Protein AF-A0A353NJH1-F1 (afdb_monomer_lite)

pLDDT: mean 74.52, std 13.22, range [39.16, 90.81]

Secondary structure (DSSP, 8-state):
--------------HHHHHHHHHHHHHHHHHHHHHHHHHHHHHHHHHHHHHHHHHHHHHHHHH--

Foldseek 3Di:
DDDDDPDPVVPPVVVVVVVVVVCVVVVVVVVVVVVVVVVVVVVVQCVPQNPVRVVVVVVCVVVVD

Sequence (65 aa):
MKTPIILKEKVDVNITEEVMSFIAKVGTVAGAMIGIWALATLVAGLTSAGPLGLIRGYITAITGF

Radius of gyration: 26.13 Å; chains: 1; bounding box: 64×28×65 Å

Structure (mmCIF, N/CA/C/O backbone):
data_AF-A0A353NJH1-F1
#
_entry.id   AF-A0A353NJH1-F1
#
loop_
_atom_site.group_PDB
_atom_site.id
_atom_site.type_symbol
_atom_site.label_atom_id
_atom_site.label_alt_id
_atom_site.label_comp_id
_atom_site.label_asym_id
_atom_site.label_entity_id
_atom_site.label_seq_id
_atom_site.pdbx_PDB_ins_code
_atom_site.Cartn_x
_atom_site.Cartn_y
_atom_site.Cartn_z
_atom_site.occupancy
_atom_site.B_iso_or_equiv
_atom_site.auth_seq_id
_atom_site.auth_comp_id
_atom_site.auth_asym_id
_atom_site.auth_atom_id
_atom_site.pdbx_PDB_model_num
ATOM 1 N N . MET A 1 1 ? -47.183 -11.507 45.047 1.00 39.16 1 MET A N 1
ATOM 2 C CA . MET A 1 1 ? -46.240 -12.413 44.355 1.00 39.16 1 MET A CA 1
ATOM 3 C C . MET A 1 1 ? -45.235 -11.548 43.610 1.00 39.16 1 MET A C 1
ATOM 5 O O . MET A 1 1 ? -45.661 -10.665 42.881 1.00 39.16 1 MET A O 1
ATOM 9 N N . LYS A 1 2 ? -43.935 -11.713 43.884 1.00 44.66 2 LYS A N 1
ATOM 10 C CA . LYS A 1 2 ? -42.845 -10.963 43.243 1.00 44.66 2 LYS A CA 1
ATOM 11 C C . LYS A 1 2 ? -42.591 -11.576 41.865 1.00 44.66 2 LYS A C 1
ATOM 13 O O . LYS A 1 2 ? -42.031 -12.664 41.791 1.00 44.66 2 LYS A O 1
ATOM 18 N N . THR A 1 3 ? -43.025 -10.920 40.797 1.00 54.75 3 THR A N 1
ATOM 19 C CA . THR A 1 3 ? -42.579 -11.260 39.444 1.00 54.75 3 THR A CA 1
ATOM 20 C C . THR A 1 3 ? -41.147 -10.747 39.276 1.00 54.75 3 THR A C 1
ATOM 22 O O . THR A 1 3 ? -40.873 -9.587 39.602 1.00 54.75 3 THR A O 1
ATOM 25 N N . PRO A 1 4 ? -40.198 -11.604 38.865 1.00 49.53 4 PRO A N 1
ATOM 26 C CA . PRO A 1 4 ? -38.810 -11.207 38.743 1.00 49.53 4 PRO A CA 1
ATOM 27 C C . PRO A 1 4 ? -38.728 -10.218 37.589 1.00 49.53 4 PRO A C 1
ATOM 29 O O . PRO A 1 4 ? -39.090 -10.549 36.466 1.00 49.53 4 PRO A O 1
ATOM 32 N N . ILE A 1 5 ? -38.339 -8.981 37.901 1.00 54.88 5 ILE A N 1
ATOM 33 C CA . ILE A 1 5 ? -37.213 -8.284 37.275 1.00 54.88 5 ILE A CA 1
ATOM 34 C C . ILE A 1 5 ? -36.772 -9.042 36.018 1.00 54.88 5 ILE A C 1
ATOM 36 O O . ILE A 1 5 ? -35.844 -9.848 36.063 1.00 54.88 5 ILE A O 1
ATOM 40 N N . ILE A 1 6 ? -37.523 -8.876 34.929 1.00 52.66 6 ILE A N 1
ATOM 41 C CA . ILE A 1 6 ? -37.144 -9.391 33.622 1.00 52.66 6 ILE A CA 1
ATOM 42 C C . ILE A 1 6 ? -35.855 -8.656 33.338 1.00 52.66 6 ILE A C 1
ATOM 44 O O . ILE A 1 6 ? -35.881 -7.459 33.063 1.00 52.66 6 ILE A O 1
ATOM 48 N N . LEU A 1 7 ? -34.752 -9.348 33.610 1.00 53.38 7 LEU A N 1
ATOM 49 C CA . LEU A 1 7 ? -33.475 -9.223 32.953 1.00 53.38 7 LEU A CA 1
ATOM 50 C C . LEU A 1 7 ? -33.289 -7.820 32.360 1.00 53.38 7 LEU A C 1
ATOM 52 O O . LEU A 1 7 ? -33.198 -7.633 31.153 1.00 53.38 7 LEU A O 1
ATOM 56 N N . LYS A 1 8 ? -33.083 -6.837 33.247 1.00 47.44 8 LYS A N 1
ATOM 57 C CA . LYS A 1 8 ? -31.980 -5.889 33.049 1.00 47.44 8 LYS A CA 1
ATOM 58 C C . LYS A 1 8 ? -30.687 -6.711 33.097 1.00 47.44 8 LYS A C 1
ATOM 60 O O . LYS A 1 8 ? -29.852 -6.543 33.981 1.00 47.44 8 LYS A O 1
ATOM 65 N N . GLU A 1 9 ? -30.575 -7.675 32.191 1.00 52.59 9 GLU A N 1
ATO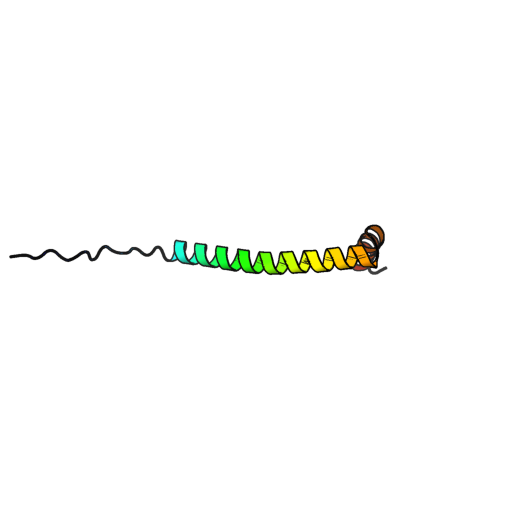M 66 C CA . GLU A 1 9 ? -29.319 -8.168 31.698 1.00 52.59 9 G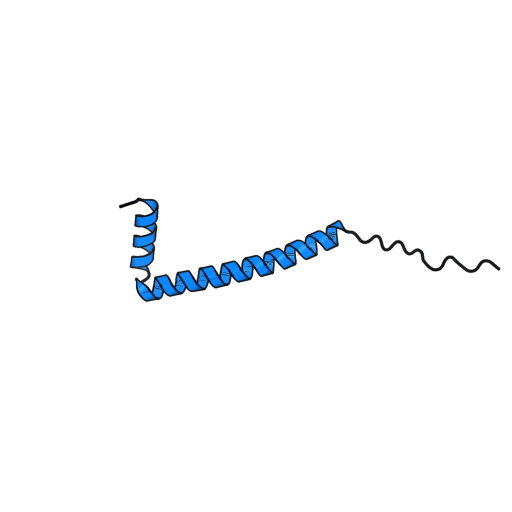LU A CA 1
ATOM 67 C C . GLU A 1 9 ? -28.692 -6.895 31.172 1.00 52.59 9 GLU A C 1
ATOM 69 O O . GLU A 1 9 ? -29.174 -6.274 30.222 1.00 52.59 9 GLU A O 1
ATOM 74 N N . LYS A 1 10 ? -27.754 -6.375 31.960 1.00 52.25 10 LYS A N 1
ATOM 75 C CA . LYS A 1 10 ? -26.840 -5.368 31.483 1.00 52.25 10 LYS A CA 1
ATOM 76 C C . LYS A 1 10 ? -26.262 -5.977 30.221 1.00 52.25 10 LYS A C 1
ATOM 78 O O . LYS A 1 10 ? -25.376 -6.822 30.293 1.00 52.25 10 LYS A O 1
ATOM 83 N N . VAL A 1 11 ? -26.798 -5.584 29.075 1.00 56.97 11 VAL A N 1
ATOM 84 C CA . VAL A 1 11 ? -26.028 -5.610 27.854 1.00 56.97 11 VAL A CA 1
ATOM 85 C C . VAL A 1 11 ? -24.947 -4.576 28.142 1.00 56.97 11 VAL A C 1
ATOM 87 O O . VAL A 1 11 ? -25.126 -3.386 27.895 1.00 56.97 11 VAL A O 1
ATOM 90 N N . ASP A 1 12 ? -23.887 -5.009 28.829 1.00 54.78 12 ASP A N 1
ATOM 91 C CA . ASP A 1 12 ? -22.614 -4.310 28.874 1.00 54.78 12 ASP A CA 1
ATOM 92 C C . ASP A 1 12 ? -22.115 -4.381 27.432 1.00 54.78 12 ASP A C 1
ATOM 94 O O . ASP A 1 12 ? -21.333 -5.247 27.046 1.00 54.78 12 ASP A O 1
ATOM 98 N N . VAL A 1 13 ? -22.699 -3.528 26.585 1.00 59.88 13 VAL A N 1
ATOM 99 C CA . VAL A 1 13 ? -22.221 -3.296 25.234 1.00 59.88 13 VAL A CA 1
ATOM 100 C C . VAL A 1 13 ? -20.841 -2.714 25.447 1.00 59.88 13 VAL A C 1
ATOM 102 O O . VAL A 1 13 ? -20.695 -1.570 25.881 1.00 59.88 13 VAL A O 1
ATOM 105 N N . ASN A 1 14 ? -19.820 -3.532 25.227 1.00 64.31 14 ASN A N 1
A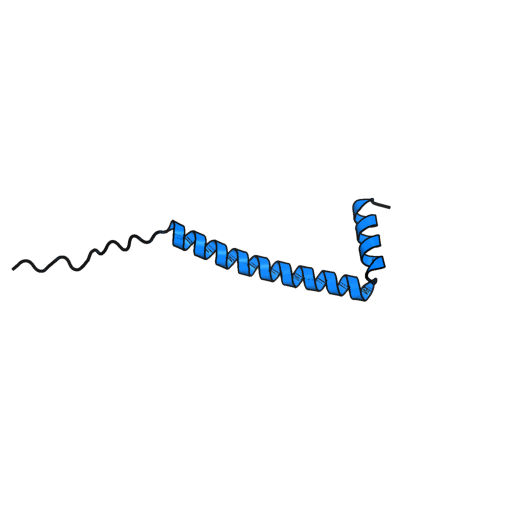TOM 106 C CA . ASN A 1 14 ? -18.444 -3.096 25.309 1.00 64.31 14 ASN A CA 1
ATOM 107 C C . ASN A 1 14 ? -18.184 -2.203 24.092 1.00 64.31 14 ASN A C 1
ATOM 109 O O . ASN A 1 14 ? -17.713 -2.660 23.053 1.00 64.31 14 ASN A O 1
ATOM 113 N N . ILE A 1 15 ? -18.567 -0.927 24.206 1.00 73.81 15 ILE A N 1
ATOM 114 C CA . ILE A 1 15 ? -18.525 0.061 23.118 1.00 73.81 15 ILE A CA 1
ATOM 115 C C . ILE A 1 15 ? -17.123 0.113 22.502 1.00 73.81 15 ILE A C 1
ATOM 117 O O . ILE A 1 15 ? -16.975 0.270 21.296 1.00 73.81 15 ILE A O 1
ATOM 121 N N . THR A 1 16 ? -16.085 -0.096 23.311 1.00 75.44 16 THR A N 1
ATOM 122 C CA . THR A 1 16 ? -14.696 -0.187 22.857 1.00 75.44 16 THR A CA 1
ATOM 123 C C . THR A 1 16 ? -14.489 -1.306 21.838 1.00 75.44 16 THR A C 1
ATOM 125 O O . THR A 1 16 ? -13.850 -1.092 20.812 1.00 75.44 16 THR A O 1
ATOM 128 N N . GLU A 1 17 ? -15.032 -2.494 22.088 1.00 76.62 17 GLU A N 1
ATOM 129 C CA . GLU A 1 17 ? -14.877 -3.655 21.208 1.00 76.62 17 GLU A CA 1
ATOM 130 C C . GLU A 1 17 ? -15.644 -3.464 19.893 1.00 76.62 17 GLU A C 1
ATOM 132 O O . GLU A 1 17 ? -15.128 -3.750 18.809 1.00 76.62 17 GLU A O 1
ATOM 137 N N . GLU A 1 18 ? -16.838 -2.878 19.972 1.00 77.44 18 GLU A N 1
ATOM 138 C CA . GLU A 1 18 ? -17.665 -2.575 18.805 1.00 77.44 18 GLU A CA 1
ATOM 139 C C . GLU A 1 18 ? -17.045 -1.478 17.923 1.00 77.44 18 GLU A C 1
ATOM 141 O O . GLU A 1 18 ? -16.971 -1.627 16.699 1.00 77.44 18 GLU A O 1
ATOM 146 N N . VAL A 1 19 ? -16.502 -0.422 18.535 1.00 81.38 19 VAL A N 1
ATOM 147 C CA . VAL A 1 19 ? -15.790 0.659 17.834 1.00 81.38 19 VAL A CA 1
ATOM 148 C C . VAL A 1 19 ? -14.501 0.147 17.189 1.00 81.38 19 VAL A C 1
ATOM 150 O O . VAL A 1 19 ? -14.230 0.467 16.031 1.00 81.38 19 VAL A O 1
ATOM 153 N N . MET A 1 20 ? -13.724 -0.689 17.883 1.00 80.50 20 MET A N 1
ATOM 154 C CA . MET A 1 20 ? -12.504 -1.287 17.324 1.00 80.50 20 MET A CA 1
ATOM 155 C C . MET A 1 20 ? -12.811 -2.207 16.135 1.00 80.50 20 MET A C 1
ATOM 157 O O . MET A 1 20 ? -12.138 -2.132 15.105 1.00 80.50 20 MET A O 1
ATOM 161 N N . SER A 1 21 ? -13.866 -3.022 16.236 1.00 81.44 21 SER A N 1
ATOM 162 C CA . SER A 1 21 ? -14.380 -3.849 15.134 1.00 81.44 21 SER A CA 1
ATOM 163 C C . SER A 1 21 ? -14.810 -2.999 13.933 1.00 81.44 21 SER A C 1
ATOM 165 O O . SER A 1 21 ? -14.475 -3.316 12.787 1.00 81.44 21 SER A O 1
ATOM 167 N N . PHE A 1 22 ? -15.512 -1.891 14.177 1.00 85.19 22 PHE A N 1
ATOM 168 C CA . PHE A 1 22 ? -15.951 -0.985 13.121 1.00 85.19 22 PHE A CA 1
ATOM 169 C C . PHE A 1 22 ? -14.769 -0.313 12.411 1.00 85.19 22 PHE A C 1
ATOM 171 O O . PHE A 1 22 ? -14.692 -0.348 11.182 1.00 85.19 22 PHE A O 1
ATOM 178 N N . ILE A 1 23 ? -13.805 0.229 13.160 1.00 86.56 23 ILE A N 1
ATOM 179 C CA . ILE A 1 23 ? -12.603 0.859 12.594 1.00 86.56 23 ILE A CA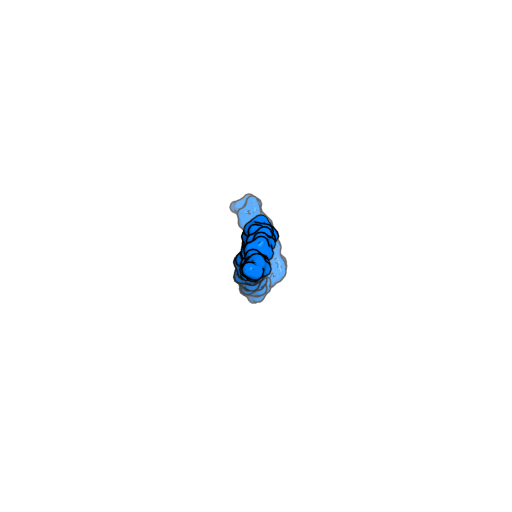 1
ATOM 180 C C . ILE A 1 23 ? -11.782 -0.157 11.798 1.00 86.56 23 ILE A C 1
ATOM 182 O O . ILE A 1 23 ? -11.332 0.159 10.699 1.00 86.56 23 ILE A O 1
ATOM 186 N N . ALA A 1 24 ? -11.626 -1.386 12.294 1.00 85.31 24 ALA A N 1
ATOM 187 C CA . ALA A 1 24 ? -10.918 -2.437 11.567 1.00 85.31 24 ALA A CA 1
ATOM 188 C C . ALA A 1 24 ? -11.605 -2.775 10.230 1.00 85.31 24 ALA A C 1
ATOM 190 O O . ALA A 1 24 ? -10.933 -2.927 9.206 1.00 85.31 24 ALA A O 1
ATOM 191 N N . LYS A 1 25 ? -12.942 -2.833 10.201 1.00 85.88 25 LYS A N 1
ATOM 192 C CA . LYS A 1 25 ? -13.718 -3.061 8.969 1.00 85.88 25 LYS A CA 1
ATOM 193 C C . LYS A 1 25 ? -13.604 -1.893 7.989 1.00 85.88 25 LYS A C 1
ATOM 195 O O . LYS A 1 25 ? -13.380 -2.104 6.803 1.00 85.88 25 LYS A O 1
ATOM 200 N N . VAL A 1 26 ? -13.706 -0.657 8.467 1.00 88.88 26 VAL A N 1
ATOM 201 C CA . VAL A 1 26 ? -13.565 0.527 7.605 1.00 88.88 26 VAL A CA 1
ATOM 202 C C . VAL A 1 26 ? -12.131 0.651 7.083 1.00 88.88 26 VAL A C 1
ATOM 204 O O . VAL A 1 26 ? -11.930 0.887 5.894 1.00 88.88 26 VAL A O 1
ATOM 207 N N . GLY A 1 27 ? -11.132 0.422 7.936 1.00 87.88 27 GLY A N 1
ATOM 208 C CA . GLY A 1 27 ? -9.716 0.459 7.576 1.00 87.88 27 GLY A CA 1
ATOM 209 C C . GLY A 1 27 ? -9.327 -0.622 6.569 1.00 87.88 27 GLY A C 1
ATOM 210 O O . GLY A 1 27 ? -8.558 -0.349 5.652 1.00 87.88 27 GLY A O 1
ATOM 211 N N . THR A 1 28 ? -9.901 -1.823 6.671 1.00 86.94 28 THR A N 1
ATOM 212 C CA . THR A 1 28 ? -9.684 -2.892 5.679 1.00 86.94 28 THR A CA 1
ATOM 213 C C . THR A 1 28 ? -10.321 -2.568 4.332 1.00 86.94 28 THR A C 1
ATOM 215 O O . THR A 1 28 ? -9.675 -2.770 3.307 1.00 86.94 28 THR A O 1
ATOM 218 N N . VAL A 1 29 ? -11.532 -2.002 4.305 1.00 89.62 29 VAL A N 1
ATOM 219 C CA . VAL A 1 29 ? -12.176 -1.563 3.052 1.00 89.62 29 VAL A CA 1
ATOM 220 C C . VAL A 1 29 ? -11.410 -0.403 2.408 1.00 89.62 29 VAL A C 1
ATOM 222 O O . VAL A 1 29 ? -11.127 -0.441 1.210 1.00 89.62 29 VAL A O 1
ATOM 225 N N . ALA A 1 30 ? -11.010 0.596 3.198 1.00 87.12 30 ALA A N 1
ATOM 226 C CA . ALA A 1 30 ? -10.208 1.719 2.716 1.00 87.12 30 ALA A CA 1
ATOM 227 C C . ALA A 1 30 ? -8.834 1.253 2.206 1.00 87.12 30 ALA A C 1
ATOM 229 O O . ALA A 1 30 ? -8.406 1.642 1.119 1.00 87.12 30 ALA A O 1
ATOM 230 N N . GLY A 1 31 ? -8.172 0.361 2.947 1.00 88.25 31 GLY A N 1
ATOM 231 C CA . GLY A 1 31 ? -6.905 -0.248 2.547 1.00 88.25 31 GLY A CA 1
ATOM 232 C C . GLY A 1 31 ? -7.028 -1.079 1.271 1.00 88.25 31 GLY A C 1
ATOM 233 O O . GLY A 1 31 ? -6.164 -0.985 0.404 1.00 88.25 31 GLY A O 1
ATOM 234 N N . ALA A 1 32 ? -8.119 -1.831 1.102 1.00 86.31 32 ALA A N 1
ATOM 235 C CA . ALA A 1 32 ? -8.381 -2.596 -0.115 1.00 86.31 32 ALA A CA 1
ATOM 236 C C . ALA A 1 32 ? -8.596 -1.685 -1.334 1.00 86.31 32 ALA A C 1
ATOM 238 O O . ALA A 1 32 ? -8.031 -1.949 -2.394 1.00 86.31 32 ALA A O 1
ATOM 239 N N . MET A 1 33 ? -9.342 -0.584 -1.187 1.00 88.44 33 MET A N 1
ATOM 240 C CA . MET A 1 33 ? -9.503 0.414 -2.254 1.00 88.44 33 MET A CA 1
ATOM 241 C C . MET A 1 33 ? -8.165 1.035 -2.667 1.00 88.44 33 MET A C 1
ATOM 243 O O . MET A 1 33 ? -7.861 1.099 -3.859 1.00 88.44 33 MET A O 1
ATOM 247 N N . ILE A 1 34 ? -7.349 1.454 -1.695 1.00 90.81 34 ILE A N 1
ATOM 248 C CA . ILE A 1 34 ? -6.024 2.031 -1.964 1.00 90.81 34 ILE A CA 1
ATOM 249 C C . ILE A 1 34 ? -5.104 0.982 -2.598 1.00 90.81 34 ILE A C 1
ATOM 251 O O . ILE A 1 34 ? -4.400 1.290 -3.556 1.00 90.81 34 ILE A O 1
ATOM 255 N N . GLY A 1 35 ? -5.138 -0.260 -2.113 1.00 86.44 35 GLY A N 1
ATOM 256 C CA . GLY A 1 35 ? -4.339 -1.363 -2.642 1.00 86.44 35 GLY A CA 1
ATOM 257 C C . GLY A 1 35 ? -4.669 -1.689 -4.098 1.00 86.44 35 GLY A C 1
ATOM 258 O O . GLY A 1 35 ? -3.759 -1.826 -4.912 1.00 86.44 35 GLY A O 1
ATOM 259 N N . ILE A 1 36 ? -5.956 -1.746 -4.456 1.00 89.69 36 ILE A N 1
ATOM 260 C CA . ILE A 1 36 ? -6.394 -1.961 -5.845 1.00 89.69 36 ILE A CA 1
ATOM 261 C C . ILE A 1 36 ? -5.942 -0.800 -6.735 1.00 89.69 36 ILE A C 1
ATOM 263 O O . ILE A 1 36 ? -5.455 -1.023 -7.843 1.00 89.69 36 ILE A O 1
ATOM 267 N N . TRP A 1 37 ? -6.058 0.436 -6.249 1.00 88.81 37 TRP A N 1
ATOM 268 C CA . TRP A 1 37 ? -5.646 1.611 -7.009 1.00 88.81 37 TRP A CA 1
ATOM 269 C C . TRP A 1 37 ? -4.125 1.669 -7.217 1.00 88.81 37 TRP A C 1
ATOM 271 O O . TRP A 1 37 ? -3.665 1.909 -8.332 1.00 88.81 37 TRP A O 1
ATOM 281 N N . ALA A 1 38 ? -3.344 1.362 -6.180 1.00 85.62 38 ALA A N 1
ATOM 282 C CA . ALA A 1 38 ? -1.888 1.267 -6.254 1.00 85.62 38 ALA A CA 1
ATOM 283 C C . ALA A 1 38 ? -1.424 0.139 -7.187 1.00 85.62 38 ALA A C 1
ATOM 285 O O . ALA A 1 38 ? -0.479 0.313 -7.953 1.00 85.62 38 ALA A O 1
ATOM 286 N N . LEU A 1 39 ? -2.104 -1.011 -7.174 1.00 86.31 39 LEU A N 1
ATOM 287 C CA . LEU A 1 39 ? -1.816 -2.097 -8.110 1.00 86.31 39 LEU A CA 1
ATOM 288 C C . LEU A 1 39 ? -2.139 -1.700 -9.552 1.00 86.31 39 LEU A C 1
ATOM 290 O O . LEU A 1 39 ? -1.345 -1.979 -10.447 1.00 86.31 39 LEU A O 1
ATOM 294 N N . ALA A 1 40 ? -3.259 -1.016 -9.789 1.00 85.75 40 ALA A N 1
ATOM 295 C CA . ALA A 1 40 ? -3.632 -0.561 -11.125 1.00 85.75 40 ALA A CA 1
ATOM 296 C C . ALA A 1 40 ? -2.603 0.424 -11.708 1.00 85.75 40 ALA A C 1
ATOM 298 O O . ALA A 1 40 ? -2.206 0.282 -12.865 1.00 85.75 40 ALA A O 1
ATOM 299 N N . THR A 1 41 ? -2.126 1.385 -10.913 1.00 84.75 41 THR A N 1
ATOM 300 C CA . THR A 1 41 ? -1.103 2.348 -11.357 1.00 84.75 41 THR A CA 1
ATOM 301 C C . THR A 1 41 ? 0.267 1.698 -11.534 1.00 84.75 41 THR A C 1
ATOM 303 O O . THR A 1 41 ? 0.968 2.019 -12.495 1.00 84.75 41 THR A O 1
ATOM 306 N N . LEU A 1 42 ? 0.626 0.733 -10.682 1.00 81.81 42 LEU A N 1
ATOM 307 C CA . LEU A 1 42 ? 1.853 -0.047 -10.826 1.00 81.81 42 LEU A CA 1
ATOM 308 C C . LEU A 1 42 ? 1.851 -0.863 -12.123 1.00 81.81 42 LEU A C 1
ATOM 310 O O . LEU A 1 42 ? 2.823 -0.821 -12.875 1.00 81.81 42 LEU A O 1
ATOM 314 N N . VAL A 1 43 ? 0.756 -1.571 -12.413 1.00 84.12 43 VAL A N 1
ATOM 315 C CA . VAL A 1 43 ? 0.612 -2.362 -13.645 1.00 84.12 43 VAL A CA 1
ATOM 316 C C . VAL A 1 43 ? 0.615 -1.449 -14.871 1.00 84.12 43 VAL A C 1
ATOM 318 O O . VAL A 1 43 ? 1.330 -1.729 -15.832 1.00 84.12 43 VAL A O 1
ATOM 321 N N . ALA A 1 44 ? -0.101 -0.323 -14.831 1.00 81.12 44 ALA A N 1
ATOM 322 C CA . ALA A 1 44 ? -0.100 0.653 -15.919 1.00 81.12 44 ALA A CA 1
ATOM 323 C C . ALA A 1 44 ? 1.312 1.206 -16.194 1.00 81.12 44 ALA A C 1
ATOM 325 O O . ALA A 1 44 ? 1.759 1.226 -17.345 1.00 81.12 44 ALA A O 1
ATOM 326 N N . GLY A 1 45 ? 2.056 1.578 -15.149 1.00 78.88 45 GLY A N 1
ATOM 327 C CA . GLY A 1 45 ? 3.447 2.021 -15.270 1.00 78.88 45 GLY A CA 1
ATOM 328 C C . GLY A 1 45 ? 4.369 0.931 -15.824 1.00 78.88 45 GLY A C 1
ATOM 329 O O . GLY A 1 45 ? 5.215 1.195 -16.679 1.00 78.88 45 GLY A O 1
ATOM 330 N N . LEU A 1 46 ? 4.156 -0.319 -15.406 1.00 80.00 46 LEU A N 1
ATOM 331 C CA . LEU A 1 46 ? 4.930 -1.461 -15.8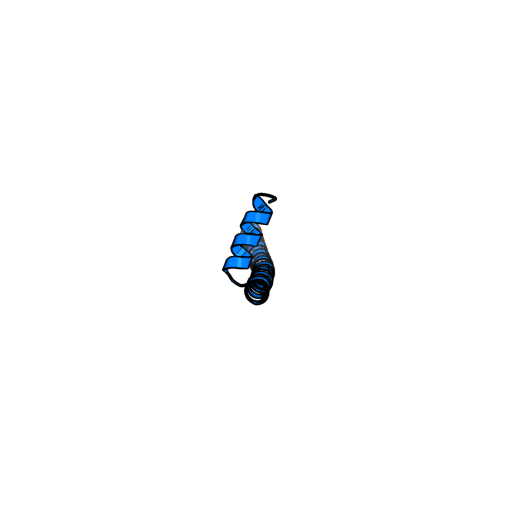84 1.00 80.00 46 LEU A CA 1
ATOM 332 C C . LEU A 1 46 ? 4.687 -1.739 -17.374 1.00 80.00 46 LEU A C 1
ATOM 334 O O . LEU A 1 46 ? 5.636 -2.008 -18.106 1.00 80.00 46 LEU A O 1
ATOM 338 N N . THR A 1 47 ? 3.436 -1.643 -17.832 1.00 80.88 47 THR A N 1
ATOM 339 C CA . THR A 1 47 ? 3.073 -1.874 -19.243 1.00 80.88 47 THR A CA 1
ATOM 340 C C . THR A 1 47 ? 3.490 -0.745 -20.186 1.00 80.88 47 THR A C 1
ATOM 342 O O . THR A 1 47 ? 3.742 -1.004 -21.358 1.00 80.88 47 THR A O 1
ATOM 345 N N . SER A 1 48 ? 3.583 0.493 -19.695 1.00 74.7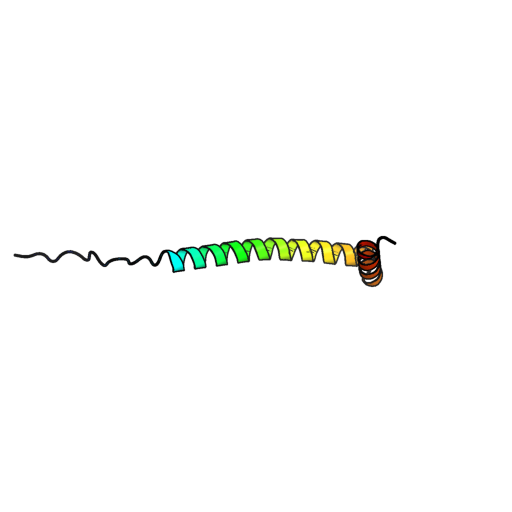5 48 SER A N 1
ATOM 346 C CA . SER A 1 48 ? 3.878 1.673 -20.521 1.00 74.75 48 SER A CA 1
ATOM 347 C C . SER A 1 48 ? 5.374 1.955 -20.683 1.00 74.75 48 SER A C 1
ATOM 349 O O . SER A 1 48 ? 5.795 2.358 -21.764 1.00 74.75 48 SER A O 1
ATOM 351 N N . ALA A 1 49 ? 6.184 1.730 -19.643 1.00 71.94 49 ALA A N 1
ATOM 352 C CA . ALA A 1 49 ? 7.620 2.042 -19.655 1.00 71.94 49 ALA A CA 1
ATOM 353 C C . ALA A 1 49 ? 8.535 0.820 -19.435 1.00 71.94 49 ALA A C 1
ATOM 355 O O . ALA A 1 49 ? 9.756 0.922 -19.580 1.00 71.94 49 ALA A O 1
ATOM 356 N N . GLY A 1 50 ? 7.972 -0.340 -19.079 1.00 77.19 50 GLY A N 1
ATOM 357 C CA . GLY A 1 50 ? 8.730 -1.519 -18.663 1.00 77.19 50 GLY A CA 1
ATOM 358 C C . GLY A 1 50 ? 9.318 -1.400 -17.241 1.00 77.19 50 GLY A C 1
ATOM 359 O O . GLY A 1 50 ? 9.409 -0.303 -16.683 1.00 77.19 50 GLY A O 1
ATOM 360 N N . PRO A 1 51 ? 9.773 -2.514 -16.631 1.00 71.50 51 PRO A N 1
ATOM 361 C CA . PRO A 1 51 ? 10.261 -2.535 -15.243 1.00 71.50 51 PRO A CA 1
ATOM 362 C C . PRO A 1 51 ? 11.454 -1.602 -14.997 1.00 71.50 51 PRO A C 1
ATOM 364 O O . PRO A 1 51 ? 11.518 -0.899 -13.992 1.00 71.50 51 PRO A O 1
ATOM 367 N N . LEU A 1 52 ? 12.388 -1.561 -15.949 1.00 71.81 52 LEU A N 1
ATOM 368 C CA . LEU A 1 52 ? 13.577 -0.706 -15.894 1.00 71.81 52 LEU A CA 1
ATOM 369 C C . LEU A 1 52 ? 13.241 0.782 -16.071 1.00 71.81 52 LEU A C 1
ATOM 371 O O . LEU A 1 52 ? 13.901 1.624 -15.463 1.00 71.81 52 LEU A O 1
ATOM 375 N N . GLY A 1 53 ? 12.213 1.106 -16.863 1.00 72.12 53 GLY A N 1
ATOM 376 C CA . GLY A 1 53 ? 11.718 2.473 -17.032 1.00 72.12 53 GLY A CA 1
ATOM 377 C C . GLY A 1 53 ? 11.041 3.000 -15.770 1.00 72.12 53 GLY A C 1
ATOM 378 O O . GLY A 1 53 ? 11.254 4.151 -15.400 1.00 72.12 53 GLY A O 1
ATOM 379 N N . LEU A 1 54 ? 10.316 2.139 -15.051 1.00 74.06 54 LEU A N 1
ATOM 380 C CA . LEU A 1 54 ? 9.684 2.486 -13.778 1.00 74.06 54 LEU A CA 1
ATOM 381 C C . LEU A 1 54 ? 10.718 2.746 -12.672 1.00 74.06 54 LEU A C 1
ATOM 383 O O . LEU A 1 54 ? 10.611 3.730 -11.948 1.00 74.06 54 LEU A O 1
ATOM 387 N N . ILE A 1 55 ? 11.750 1.899 -12.572 1.00 76.56 55 ILE A N 1
ATOM 388 C CA . ILE A 1 55 ? 12.834 2.065 -11.589 1.00 76.56 55 ILE A CA 1
ATOM 389 C C . ILE A 1 55 ? 13.652 3.321 -11.896 1.00 76.56 55 ILE A C 1
ATOM 391 O O . ILE A 1 55 ? 13.944 4.089 -10.985 1.00 76.56 55 ILE A O 1
ATOM 395 N N . ARG A 1 56 ? 13.987 3.575 -13.168 1.00 72.31 56 ARG A N 1
ATOM 396 C CA . ARG A 1 56 ? 14.650 4.828 -13.557 1.00 72.31 56 ARG A CA 1
ATOM 397 C C . ARG A 1 56 ? 13.778 6.045 -13.280 1.00 72.31 56 ARG A C 1
ATOM 399 O O . ARG A 1 56 ? 14.280 6.994 -12.702 1.00 72.31 56 ARG A O 1
ATOM 406 N N . GLY A 1 57 ? 12.491 6.000 -13.621 1.00 75.81 57 GLY A N 1
ATOM 407 C CA . GLY A 1 57 ? 11.549 7.076 -13.317 1.00 75.81 57 GLY A CA 1
ATOM 408 C C . GLY A 1 57 ? 11.415 7.330 -11.816 1.00 75.81 57 GLY A C 1
ATOM 409 O O . GLY A 1 57 ? 11.375 8.480 -11.400 1.00 75.81 57 GLY A O 1
ATOM 410 N N . TYR A 1 58 ? 11.422 6.278 -10.995 1.00 75.94 58 TYR A N 1
ATOM 411 C CA . TYR A 1 58 ? 11.420 6.392 -9.536 1.00 75.94 58 TYR A CA 1
ATOM 412 C C . TYR A 1 58 ? 12.718 7.010 -9.004 1.00 75.94 58 TYR A C 1
ATOM 414 O O . TYR A 1 58 ? 12.672 7.901 -8.159 1.00 75.94 58 TYR A O 1
ATOM 422 N N . ILE A 1 59 ? 13.871 6.585 -9.530 1.00 77.44 59 ILE A N 1
ATOM 423 C CA . ILE A 1 59 ? 15.173 7.164 -9.180 1.00 77.44 59 ILE A CA 1
ATOM 424 C C . ILE A 1 59 ? 15.199 8.643 -9.572 1.00 77.44 59 ILE A C 1
ATOM 426 O O . ILE A 1 59 ? 15.431 9.467 -8.701 1.00 77.44 59 ILE A O 1
ATOM 430 N N . THR A 1 60 ? 14.851 8.993 -10.812 1.00 77.69 60 THR A N 1
ATOM 431 C CA . THR A 1 60 ? 14.749 10.381 -11.292 1.00 77.69 60 THR A CA 1
ATOM 432 C C . THR A 1 60 ? 13.745 11.210 -10.489 1.00 77.69 60 THR A C 1
ATOM 434 O O . THR A 1 60 ? 14.026 12.360 -10.171 1.00 77.69 60 THR A O 1
ATOM 437 N N . ALA A 1 61 ? 12.603 10.648 -10.085 1.00 76.94 61 ALA A N 1
ATOM 438 C CA . ALA A 1 61 ? 11.626 11.353 -9.253 1.00 76.94 61 ALA A CA 1
ATOM 439 C C . ALA A 1 61 ? 12.169 11.687 -7.853 1.00 76.94 61 ALA A C 1
ATOM 441 O O . ALA A 1 61 ? 11.792 12.705 -7.278 1.00 76.94 61 ALA A O 1
ATOM 442 N N . ILE A 1 62 ? 13.058 10.850 -7.312 1.00 78.75 62 ILE A N 1
ATOM 443 C CA . ILE A 1 62 ? 13.706 11.080 -6.014 1.00 78.75 62 ILE A CA 1
ATOM 444 C C . ILE A 1 62 ? 14.930 11.988 -6.156 1.00 78.75 62 ILE A C 1
ATOM 446 O O . ILE A 1 62 ? 15.161 12.842 -5.302 1.00 78.75 62 ILE A O 1
ATOM 450 N N . THR A 1 63 ? 15.733 11.803 -7.204 1.00 78.69 63 THR A N 1
ATOM 451 C CA . THR A 1 63 ? 17.006 12.512 -7.392 1.00 78.69 63 THR A CA 1
ATOM 452 C C . THR A 1 63 ? 16.868 13.819 -8.170 1.00 78.69 63 THR A C 1
ATOM 454 O O . THR A 1 63 ? 17.809 14.607 -8.181 1.00 78.69 63 THR A O 1
ATOM 457 N N . GLY A 1 64 ? 15.721 14.073 -8.804 1.00 67.81 64 GLY A N 1
ATOM 458 C CA . GLY A 1 64 ? 15.419 15.302 -9.546 1.00 67.81 64 GLY A CA 1
ATOM 459 C C . GLY A 1 64 ? 16.199 15.492 -10.855 1.00 67.81 64 GLY A C 1
ATOM 460 O O . GLY A 1 64 ? 16.137 16.578 -11.426 1.00 67.81 64 GLY A O 1
ATOM 461 N N . PHE A 1 65 ? 16.925 14.465 -11.308 1.00 57.00 65 PHE A N 1
ATOM 462 C CA . PHE A 1 65 ? 17.759 14.448 -12.518 1.00 57.00 65 PHE A CA 1
ATOM 463 C C . PHE A 1 65 ? 17.232 13.457 -13.553 1.00 57.00 65 PHE A C 1
ATOM 465 O O . PHE A 1 65 ? 16.938 12.299 -13.165 1.00 57.00 65 PHE A O 1
#